Protein AF-A0A803TVH0-F1 (afdb_monomer)

Solvent-accessible surface area (backbone atoms only — not comparable to full-atom values): 6518 Å² total; per-residue (Å²): 141,82,84,87,78,82,80,80,81,73,82,79,79,81,78,80,78,79,76,79,78,70,76,67,62,50,67,71,56,53,52,52,49,51,40,44,50,47,44,66,70,65,73,58,73,48,39,50,31,80,50,75,71,56,78,85,61,87,82,60,58,82,57,93,63,93,80,83,82,60,75,42,64,36,30,22,71,40,65,73,61,56,89,76,52,66,54,91,76,44,53,72,33,89,88,46,106

pLDDT: mean 80.31, std 13.88, range [47.91, 95.19]

Radius of gyration: 24.99 Å; Cα contacts (8 Å, |Δi|>4): 97; chains: 1; bounding box: 61×76×27 Å

Sequence (97 aa):
MARCWVFLLLPGTVSALFYINKPPMAFEEVSKLAVRQYNLESGAEFLFRKGTTYHSNPWDPKSSQIQSFSVTIQETVCKGNPEVADIDRCDFKPKGV

Structure (mmCIF, N/CA/C/O backbone):
data_AF-A0A803TVH0-F1
#
_entry.id   AF-A0A803TVH0-F1
#
loop_
_atom_site.group_PDB
_atom_site.id
_atom_site.type_symbol
_atom_site.label_atom_id
_atom_site.label_alt_id
_atom_site.label_comp_id
_atom_site.label_asym_id
_atom_site.label_entity_id
_atom_site.label_seq_id
_atom_site.pdbx_PDB_ins_code
_atom_site.Cartn_x
_atom_site.Cartn_y
_atom_site.Cartn_z
_atom_site.occupancy
_atom_site.B_iso_or_equiv
_atom_site.auth_seq_id
_atom_site.auth_comp_id
_atom_site.auth_asym_id
_atom_site.auth_atom_id
_atom_site.pdbx_PDB_model_num
ATOM 1 N N . MET A 1 1 ? 47.239 -64.242 8.692 1.00 47.91 1 MET A N 1
ATOM 2 C CA . MET A 1 1 ? 47.206 -63.049 7.820 1.00 47.91 1 MET A CA 1
ATOM 3 C C . MET A 1 1 ? 46.165 -63.275 6.736 1.00 47.91 1 MET A C 1
ATOM 5 O O . MET A 1 1 ? 46.400 -64.101 5.871 1.00 47.91 1 MET A O 1
ATOM 9 N N . ALA A 1 2 ? 45.030 -62.585 6.791 1.00 48.72 2 ALA A N 1
ATOM 10 C CA . ALA A 1 2 ? 44.187 -62.311 5.627 1.00 48.72 2 ALA A CA 1
ATOM 11 C C . ALA A 1 2 ? 43.340 -61.081 5.976 1.00 48.72 2 ALA A C 1
ATOM 13 O O . ALA A 1 2 ? 42.688 -61.040 7.014 1.00 48.72 2 ALA A O 1
ATOM 14 N N . ARG A 1 3 ? 43.514 -60.030 5.176 1.00 54.66 3 ARG A N 1
ATOM 15 C CA . ARG A 1 3 ? 43.122 -58.642 5.442 1.00 54.66 3 ARG A CA 1
ATOM 16 C C . ARG A 1 3 ? 41.622 -58.460 5.191 1.00 54.66 3 ARG A C 1
ATOM 18 O O . ARG A 1 3 ? 41.166 -58.725 4.085 1.00 54.66 3 ARG A O 1
ATOM 25 N N . CYS A 1 4 ? 40.893 -57.949 6.185 1.00 55.31 4 CYS A N 1
ATOM 26 C CA . CYS A 1 4 ? 39.548 -57.400 6.010 1.00 55.31 4 CYS A CA 1
ATOM 27 C C . CYS A 1 4 ? 39.579 -56.258 4.991 1.00 55.31 4 CYS A C 1
ATOM 29 O O . CYS A 1 4 ? 40.251 -55.255 5.222 1.00 55.31 4 CYS A O 1
ATOM 31 N N . TRP A 1 5 ? 38.834 -56.388 3.898 1.00 56.38 5 TRP A N 1
ATOM 32 C CA . TRP A 1 5 ? 38.488 -55.269 3.023 1.00 56.38 5 TRP A CA 1
ATOM 33 C C . TRP A 1 5 ? 36.965 -55.183 2.959 1.00 56.38 5 TRP A C 1
ATOM 35 O O . TRP A 1 5 ? 36.328 -55.721 2.060 1.00 56.38 5 TRP A O 1
ATOM 45 N N . VAL A 1 6 ? 36.374 -54.537 3.965 1.00 61.56 6 VAL A N 1
ATOM 46 C CA . VAL A 1 6 ? 34.987 -54.075 3.882 1.00 61.56 6 VAL A CA 1
ATOM 47 C C . VAL A 1 6 ? 35.027 -52.766 3.103 1.00 61.56 6 VAL A C 1
ATOM 49 O O . VAL A 1 6 ? 35.421 -51.729 3.633 1.00 61.56 6 VAL A O 1
ATOM 52 N N . PHE A 1 7 ? 34.668 -52.823 1.822 1.00 60.38 7 PHE A N 1
ATOM 53 C CA . PHE A 1 7 ? 34.381 -51.626 1.042 1.00 60.38 7 PHE A CA 1
ATOM 54 C C . PHE A 1 7 ? 33.075 -51.020 1.566 1.00 60.38 7 PHE A C 1
ATOM 56 O O . PHE A 1 7 ? 31.983 -51.468 1.223 1.00 60.38 7 PHE A O 1
ATOM 63 N N . LEU A 1 8 ? 33.191 -50.010 2.429 1.00 64.06 8 LEU A N 1
ATOM 64 C CA . LEU A 1 8 ? 32.081 -49.129 2.780 1.00 64.06 8 LEU A CA 1
ATOM 65 C C . LEU A 1 8 ? 31.742 -48.270 1.554 1.00 64.06 8 LEU A C 1
ATOM 67 O O . LEU A 1 8 ? 32.323 -47.209 1.340 1.00 64.06 8 LEU A O 1
ATOM 71 N N . LEU A 1 9 ? 30.804 -48.743 0.735 1.00 61.56 9 LEU A N 1
ATOM 72 C CA . LEU A 1 9 ? 30.107 -47.908 -0.238 1.00 61.56 9 LEU A CA 1
ATOM 73 C C . LEU A 1 9 ? 29.146 -46.999 0.536 1.00 61.56 9 LEU A C 1
ATOM 75 O O . LEU A 1 9 ? 28.057 -47.415 0.918 1.00 61.56 9 LEU A O 1
ATOM 79 N N . LEU A 1 10 ? 29.577 -45.767 0.804 1.00 61.34 10 LEU A N 1
ATOM 80 C CA . LEU A 1 10 ? 28.705 -44.691 1.269 1.00 61.34 10 LEU A CA 1
ATOM 81 C C . LEU A 1 10 ? 27.815 -44.256 0.092 1.00 61.34 10 LEU A C 1
ATOM 83 O O . LEU A 1 10 ? 28.351 -43.730 -0.887 1.00 61.34 10 LEU A O 1
ATOM 87 N N . PRO A 1 11 ? 26.483 -44.442 0.134 1.00 59.59 11 PRO A N 1
ATOM 88 C CA . PRO A 1 11 ? 25.615 -43.821 -0.853 1.00 59.59 11 PRO A CA 1
ATOM 89 C C . PRO A 1 11 ? 25.627 -42.310 -0.606 1.00 59.59 11 PRO A C 1
ATOM 91 O O . PRO A 1 11 ? 25.105 -41.823 0.396 1.00 59.59 11 PRO A O 1
ATOM 94 N N . GLY A 1 12 ? 26.264 -41.564 -1.509 1.00 59.91 12 GLY A N 1
ATOM 95 C CA . GLY A 1 12 ? 26.205 -40.108 -1.511 1.00 59.91 12 GLY A CA 1
ATOM 96 C C . GLY A 1 12 ? 24.758 -39.661 -1.686 1.00 59.91 12 GLY A C 1
ATOM 97 O O . GLY A 1 12 ? 24.160 -39.864 -2.741 1.00 59.91 12 GLY A O 1
ATOM 98 N N . THR A 1 13 ? 24.175 -39.070 -0.648 1.00 64.06 13 THR A N 1
ATOM 99 C CA . THR A 1 13 ? 22.854 -38.454 -0.737 1.00 64.06 13 THR A CA 1
ATOM 100 C C . THR A 1 13 ? 22.987 -37.157 -1.526 1.00 64.06 13 THR A C 1
ATOM 102 O O . THR A 1 13 ? 23.546 -36.177 -1.032 1.00 64.06 13 THR A O 1
ATOM 105 N N . VAL A 1 14 ? 22.494 -37.144 -2.764 1.00 62.31 14 VAL A N 1
ATOM 106 C CA . VAL A 1 14 ? 22.324 -35.905 -3.529 1.00 62.31 14 VAL A CA 1
ATOM 107 C C . VAL A 1 14 ? 21.149 -35.153 -2.912 1.00 62.31 14 VAL A C 1
ATOM 109 O O . VAL A 1 14 ? 19.990 -35.432 -3.208 1.00 62.31 14 VAL A O 1
ATOM 112 N N . SER A 1 15 ? 21.441 -34.211 -2.019 1.00 62.62 15 SER A N 1
ATOM 113 C CA . SER A 1 15 ? 20.445 -33.250 -1.553 1.00 62.62 15 SER A CA 1
ATOM 114 C C . SER A 1 15 ? 20.134 -32.303 -2.708 1.00 62.62 15 SER A C 1
ATOM 116 O O . SER A 1 15 ? 20.910 -31.394 -3.000 1.00 62.62 15 SER A O 1
ATOM 118 N N . ALA A 1 16 ? 19.018 -32.530 -3.400 1.00 60.03 16 ALA A N 1
ATOM 119 C CA . ALA A 1 16 ? 18.496 -31.572 -4.362 1.00 60.03 16 ALA A CA 1
ATOM 120 C C . ALA A 1 16 ? 18.117 -30.290 -3.604 1.00 60.03 16 ALA A C 1
ATOM 122 O O . ALA A 1 16 ? 17.117 -30.244 -2.888 1.00 60.03 16 ALA A O 1
ATOM 123 N N . LEU A 1 17 ? 18.944 -29.251 -3.726 1.00 61.19 17 LEU A N 1
ATOM 124 C CA . LEU A 1 17 ? 18.576 -27.906 -3.305 1.00 61.19 17 LEU A CA 1
ATOM 125 C C . LEU A 1 17 ? 17.450 -27.444 -4.231 1.00 61.19 17 LEU A C 1
ATOM 127 O O . LEU A 1 17 ? 17.686 -27.086 -5.385 1.00 61.19 17 LEU A O 1
ATOM 131 N N . PHE A 1 18 ? 16.214 -27.479 -3.737 1.00 59.19 18 PHE A N 1
ATOM 132 C CA . PHE A 1 18 ? 15.097 -26.814 -4.392 1.00 59.19 18 PHE A CA 1
ATOM 133 C C . PHE A 1 18 ? 15.339 -25.307 -4.309 1.00 59.19 18 PHE A C 1
ATOM 135 O O . PHE A 1 18 ? 14.927 -24.644 -3.358 1.00 59.19 18 PHE A O 1
ATOM 142 N N . TYR A 1 19 ? 16.045 -24.758 -5.298 1.00 59.34 19 TYR A N 1
ATOM 143 C CA . TYR A 1 19 ? 16.083 -23.320 -5.515 1.00 59.34 19 TYR A CA 1
ATOM 144 C C . TYR A 1 19 ? 14.664 -22.888 -5.883 1.00 59.34 19 TYR A C 1
ATOM 146 O O . TYR A 1 19 ? 14.235 -23.024 -7.028 1.00 59.34 19 TYR A O 1
ATOM 154 N N . ILE A 1 20 ? 13.909 -22.409 -4.891 1.00 58.28 20 ILE A N 1
ATOM 155 C CA . ILE A 1 20 ? 12.621 -21.762 -5.127 1.00 58.28 20 ILE A CA 1
ATOM 156 C C . ILE A 1 20 ? 12.929 -20.456 -5.855 1.00 58.28 20 ILE A C 1
ATOM 158 O O . ILE A 1 20 ? 13.200 -19.426 -5.240 1.00 58.28 20 ILE A O 1
ATOM 162 N N . ASN A 1 21 ? 12.930 -20.518 -7.182 1.00 64.00 21 ASN A N 1
ATOM 163 C CA . ASN A 1 21 ? 13.111 -19.361 -8.039 1.00 64.00 21 ASN A CA 1
ATOM 164 C C . ASN A 1 21 ? 11.782 -18.593 -8.052 1.00 64.00 21 ASN A C 1
ATOM 166 O O . ASN A 1 21 ? 10.948 -18.780 -8.938 1.00 64.00 21 ASN A O 1
ATOM 170 N N . LYS A 1 22 ? 11.515 -17.818 -6.991 1.00 67.75 22 LYS A N 1
ATOM 171 C CA . LYS A 1 22 ? 10.338 -16.945 -6.957 1.00 67.75 22 LYS A CA 1
ATOM 172 C C . LYS A 1 22 ? 10.507 -15.892 -8.058 1.00 67.75 22 LYS A C 1
ATOM 174 O O . LYS A 1 22 ? 11.590 -15.313 -8.155 1.00 67.75 22 LYS A O 1
ATOM 179 N N . PRO A 1 23 ? 9.482 -15.648 -8.890 1.00 76.56 23 PRO A N 1
ATOM 180 C CA . PRO A 1 23 ? 9.580 -14.637 -9.928 1.00 76.56 23 PRO A CA 1
ATOM 181 C C . PRO A 1 23 ? 9.869 -13.256 -9.312 1.00 76.56 23 PRO A C 1
ATOM 183 O O . PRO A 1 23 ? 9.408 -12.978 -8.200 1.00 76.56 23 PRO A O 1
ATOM 186 N N . PRO A 1 24 ? 10.619 -12.392 -10.021 1.00 84.38 24 PRO A N 1
ATOM 187 C CA . PRO A 1 24 ? 10.821 -11.009 -9.616 1.00 84.38 24 PRO A CA 1
ATOM 188 C C . PRO A 1 24 ? 9.487 -10.295 -9.395 1.00 84.38 24 PRO A C 1
ATOM 190 O O . PRO A 1 24 ? 8.591 -10.382 -10.233 1.00 84.38 24 PRO A O 1
ATOM 193 N N . MET A 1 25 ? 9.371 -9.584 -8.278 1.00 87.62 25 MET A N 1
ATOM 194 C CA . MET A 1 25 ? 8.127 -8.935 -7.872 1.00 87.62 25 MET A CA 1
ATOM 195 C C . MET A 1 25 ? 7.910 -7.617 -8.622 1.00 87.62 25 MET A C 1
ATOM 197 O O . MET A 1 25 ? 8.832 -6.802 -8.755 1.00 87.62 25 MET A O 1
ATOM 201 N N . ALA A 1 26 ? 6.688 -7.381 -9.097 1.00 89.62 26 ALA A N 1
ATOM 202 C CA . ALA A 1 26 ? 6.325 -6.114 -9.720 1.00 89.62 26 ALA A CA 1
ATOM 203 C C . ALA A 1 26 ? 6.220 -4.988 -8.674 1.00 89.62 26 ALA A C 1
ATOM 205 O O . ALA A 1 26 ? 5.904 -5.230 -7.508 1.00 89.62 26 ALA A O 1
ATOM 206 N N . PHE A 1 27 ? 6.414 -3.732 -9.096 1.00 87.56 27 PHE A N 1
ATOM 207 C CA . PHE A 1 27 ? 6.278 -2.570 -8.203 1.00 87.56 27 PHE A CA 1
ATOM 208 C C . PHE A 1 27 ? 4.897 -2.511 -7.517 1.00 87.56 27 PHE A C 1
ATOM 210 O O . PHE A 1 27 ? 4.759 -2.158 -6.345 1.00 87.56 27 PHE A O 1
ATOM 217 N N . GLU A 1 28 ? 3.854 -2.895 -8.249 1.00 87.56 28 GLU A N 1
ATOM 218 C CA . GLU A 1 28 ? 2.495 -2.950 -7.716 1.00 87.56 28 GLU A CA 1
ATOM 219 C C . GLU A 1 28 ? 2.374 -3.933 -6.546 1.00 87.56 28 GLU A C 1
ATOM 221 O O . GLU A 1 28 ? 1.749 -3.635 -5.533 1.00 87.56 28 GLU A O 1
ATOM 226 N N . GLU A 1 29 ? 3.015 -5.091 -6.651 1.00 89.81 29 GLU A N 1
ATOM 227 C CA . GLU A 1 29 ? 2.961 -6.131 -5.628 1.00 89.81 29 GLU A CA 1
ATOM 228 C C . GLU A 1 29 ? 3.787 -5.739 -4.399 1.00 89.81 29 GLU A C 1
ATOM 230 O O . GLU A 1 29 ? 3.298 -5.846 -3.272 1.00 89.81 29 GLU A O 1
ATOM 235 N N . VAL A 1 30 ? 5.004 -5.214 -4.599 1.00 90.75 30 VAL A N 1
ATOM 236 C CA . VAL A 1 30 ? 5.865 -4.802 -3.478 1.00 90.75 30 VAL A CA 1
ATOM 237 C C . VAL A 1 30 ? 5.272 -3.616 -2.721 1.00 90.75 30 VAL A C 1
ATOM 239 O O . VAL A 1 30 ? 5.331 -3.579 -1.494 1.00 90.75 30 VAL A O 1
ATOM 242 N N . SER A 1 31 ? 4.634 -2.673 -3.424 1.00 89.38 31 SER A N 1
ATOM 243 C CA . SER A 1 31 ? 3.975 -1.537 -2.776 1.00 89.38 31 SER A CA 1
ATOM 244 C C . SER A 1 31 ? 2.787 -1.996 -1.930 1.00 89.38 31 SER A C 1
ATOM 246 O O . SER A 1 31 ? 2.672 -1.581 -0.780 1.00 89.38 31 SER A O 1
ATOM 248 N N . LYS A 1 32 ? 1.955 -2.921 -2.426 1.00 90.56 32 LYS A N 1
ATOM 249 C CA . LYS A 1 32 ? 0.871 -3.522 -1.631 1.00 90.56 32 LYS A CA 1
ATOM 250 C C . LYS A 1 32 ? 1.389 -4.270 -0.404 1.00 90.56 32 LYS A C 1
ATOM 252 O O . LYS A 1 32 ? 0.797 -4.153 0.669 1.00 90.56 32 LYS A O 1
ATOM 257 N N . LEU A 1 33 ? 2.494 -5.005 -0.535 1.00 91.31 33 LEU A N 1
ATOM 258 C CA . LEU A 1 33 ? 3.129 -5.671 0.604 1.00 91.31 33 LEU A CA 1
ATOM 259 C C . LEU A 1 33 ? 3.654 -4.672 1.635 1.00 91.31 33 LEU A C 1
ATOM 261 O O . LEU A 1 33 ? 3.437 -4.884 2.823 1.00 91.31 33 LEU A O 1
ATOM 265 N N . ALA A 1 34 ? 4.265 -3.567 1.205 1.00 91.81 34 ALA A N 1
ATOM 266 C CA . ALA A 1 34 ? 4.718 -2.517 2.114 1.00 91.81 34 ALA A CA 1
ATOM 267 C C . ALA A 1 34 ? 3.549 -1.889 2.894 1.00 91.81 34 ALA A C 1
ATOM 269 O O . ALA A 1 34 ? 3.653 -1.700 4.103 1.00 91.81 34 ALA A O 1
ATOM 270 N N . VAL A 1 35 ? 2.407 -1.635 2.241 1.00 93.00 35 VAL A N 1
ATOM 271 C CA . VAL A 1 35 ? 1.198 -1.137 2.926 1.00 93.00 35 VAL A CA 1
ATOM 272 C C . VAL A 1 35 ? 0.645 -2.169 3.911 1.00 93.00 35 VAL A C 1
ATOM 274 O O . VAL A 1 35 ? 0.255 -1.819 5.024 1.00 93.00 35 VAL A O 1
ATOM 277 N N . ARG A 1 36 ? 0.632 -3.456 3.542 1.00 93.12 36 ARG A N 1
ATOM 278 C CA . ARG A 1 36 ? 0.226 -4.532 4.458 1.00 93.12 36 ARG A CA 1
ATOM 279 C C . ARG A 1 36 ? 1.147 -4.594 5.678 1.00 93.12 36 ARG A C 1
ATOM 281 O O . ARG A 1 36 ? 0.640 -4.674 6.790 1.00 93.12 36 ARG A O 1
ATOM 288 N N . GLN A 1 37 ? 2.459 -4.501 5.474 1.00 93.50 37 GLN A N 1
ATOM 289 C CA . GLN A 1 37 ? 3.437 -4.472 6.561 1.00 93.50 37 GLN A CA 1
ATOM 290 C C . GLN A 1 37 ? 3.202 -3.275 7.488 1.00 93.50 37 GLN A C 1
ATOM 292 O O . GLN A 1 37 ? 3.116 -3.449 8.699 1.00 93.50 37 GLN A O 1
ATOM 297 N N . TYR A 1 38 ? 2.981 -2.083 6.928 1.00 93.94 38 TYR A N 1
ATOM 298 C CA . TYR A 1 38 ? 2.644 -0.893 7.710 1.00 93.94 38 TYR A CA 1
ATOM 299 C C . TYR A 1 38 ? 1.390 -1.094 8.575 1.00 93.94 38 TYR A C 1
ATOM 301 O O . TYR A 1 38 ? 1.372 -0.724 9.745 1.00 93.94 38 TYR A O 1
ATOM 309 N N . ASN A 1 39 ? 0.341 -1.720 8.037 1.00 95.12 39 ASN A N 1
ATOM 310 C CA . ASN A 1 39 ? -0.865 -2.010 8.813 1.00 95.12 39 ASN A CA 1
ATOM 311 C C . ASN A 1 39 ? -0.615 -2.983 9.974 1.00 95.12 39 ASN A C 1
ATOM 313 O O . ASN A 1 39 ? -1.258 -2.855 11.011 1.00 95.12 39 ASN A O 1
ATOM 317 N N . LEU A 1 40 ? 0.304 -3.941 9.814 1.00 93.88 40 LEU A N 1
ATOM 318 C CA . LEU A 1 40 ? 0.673 -4.877 10.882 1.00 93.88 40 LEU A CA 1
ATOM 319 C C . LEU A 1 40 ? 1.449 -4.183 12.000 1.00 93.88 40 LEU A C 1
ATOM 321 O O . LEU A 1 40 ? 1.248 -4.486 13.172 1.00 93.88 40 LEU A O 1
ATOM 325 N N . GLU A 1 41 ? 2.322 -3.249 11.634 1.00 94.31 41 GLU A N 1
ATOM 326 C CA . GLU A 1 41 ? 3.244 -2.597 12.565 1.00 94.31 41 GLU A CA 1
ATOM 327 C C . GLU A 1 41 ? 2.672 -1.332 13.215 1.00 94.31 41 GLU A C 1
ATOM 329 O O . GLU A 1 41 ? 3.057 -0.993 14.331 1.00 94.31 41 GLU A O 1
ATOM 334 N N . SER A 1 42 ? 1.760 -0.622 12.543 1.00 92.31 42 SER A N 1
ATOM 335 C CA . SER A 1 42 ? 1.288 0.694 13.001 1.00 92.31 42 SER A CA 1
ATOM 336 C C . SER A 1 42 ? 0.431 0.639 14.266 1.00 92.31 42 SER A C 1
ATOM 338 O O . SER A 1 42 ? 0.342 1.637 14.980 1.00 92.31 42 SER A O 1
ATOM 340 N N . GLY A 1 43 ? -0.234 -0.491 14.532 1.00 88.38 43 GLY A N 1
ATOM 341 C CA . GLY A 1 43 ? -1.224 -0.603 15.609 1.00 88.38 43 GLY A CA 1
ATOM 342 C C . GLY A 1 43 ? -2.438 0.317 15.424 1.00 88.38 43 GLY A C 1
ATOM 343 O O . GLY A 1 43 ? -3.169 0.563 16.384 1.00 88.38 43 GLY A O 1
ATOM 344 N N . ALA A 1 44 ? -2.642 0.854 14.217 1.00 90.38 44 ALA A N 1
ATOM 345 C CA . ALA A 1 44 ? -3.756 1.737 13.918 1.00 90.38 44 ALA A CA 1
ATOM 346 C C . ALA A 1 44 ? -5.097 0.997 14.014 1.00 90.38 44 ALA A C 1
ATOM 348 O O . ALA A 1 44 ? -5.215 -0.179 13.672 1.00 90.38 44 ALA A O 1
ATOM 349 N N . GLU A 1 45 ? -6.134 1.709 14.460 1.00 91.56 45 GLU A N 1
ATOM 350 C CA . GLU A 1 45 ? -7.490 1.155 14.545 1.00 91.56 45 GLU A CA 1
ATOM 351 C C . GLU A 1 45 ? -8.052 0.810 13.158 1.00 91.56 45 GLU A C 1
ATOM 353 O O . GLU A 1 45 ? -8.745 -0.197 12.985 1.00 91.56 45 GLU A O 1
ATOM 358 N N . PHE A 1 46 ? -7.756 1.665 12.180 1.00 93.50 46 PHE A N 1
ATOM 359 C CA . PHE A 1 46 ? -8.205 1.539 10.804 1.00 93.50 46 PHE A CA 1
ATOM 360 C C . PHE A 1 46 ? -7.055 1.108 9.903 1.00 93.50 46 PHE A C 1
ATOM 362 O O . PHE A 1 46 ? -5.914 1.539 10.064 1.00 93.50 46 PHE A O 1
ATOM 369 N N . LEU A 1 47 ? -7.381 0.274 8.921 1.00 95.19 47 LEU A N 1
ATOM 370 C CA . LEU A 1 47 ? -6.429 -0.163 7.914 1.00 95.19 4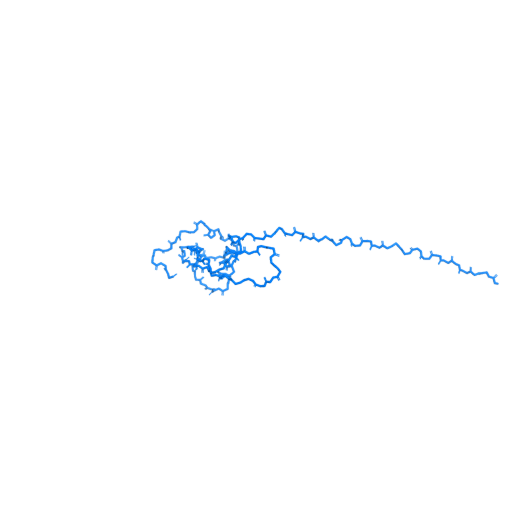7 LEU A CA 1
ATOM 371 C C . LEU A 1 47 ? -6.196 0.943 6.889 1.00 95.19 47 LEU A C 1
ATOM 373 O O . LEU A 1 47 ? -7.102 1.696 6.536 1.00 95.19 47 LEU A O 1
ATOM 377 N N . PHE A 1 48 ? -4.989 0.977 6.352 1.00 94.69 48 PHE A N 1
ATOM 378 C CA . PHE A 1 48 ? -4.576 1.853 5.272 1.00 94.69 48 PHE A CA 1
ATOM 379 C C . PHE A 1 48 ? -4.528 1.089 3.958 1.00 94.69 48 PHE A C 1
ATOM 381 O O . PHE A 1 48 ? -4.107 -0.069 3.906 1.00 94.69 48 PHE A O 1
ATOM 388 N N . ARG A 1 49 ? -4.912 1.759 2.876 1.00 93.19 49 ARG A N 1
ATOM 389 C CA . ARG A 1 49 ? -4.803 1.245 1.511 1.00 93.19 49 ARG A CA 1
ATOM 390 C C . ARG A 1 49 ? -3.885 2.143 0.695 1.00 93.19 49 ARG A C 1
ATOM 392 O O . ARG A 1 49 ? -3.779 3.343 0.946 1.00 93.19 49 ARG A O 1
ATOM 399 N N . LYS A 1 50 ? -3.219 1.549 -0.296 1.00 90.12 50 LYS A N 1
ATOM 400 C CA . LYS A 1 50 ? -2.395 2.276 -1.260 1.00 90.12 50 LYS A CA 1
ATOM 401 C C . LYS A 1 50 ? -3.229 3.350 -1.974 1.00 90.12 50 LYS A C 1
ATOM 403 O O . LYS A 1 50 ? -4.239 3.027 -2.598 1.00 90.12 50 LYS A O 1
ATOM 408 N N . GLY A 1 51 ? -2.789 4.600 -1.885 1.00 81.00 51 GLY A N 1
ATOM 409 C CA . GLY A 1 51 ? -3.293 5.721 -2.672 1.00 81.00 51 GLY A CA 1
ATOM 410 C C . GLY A 1 51 ? -2.515 5.891 -3.981 1.00 81.00 51 GLY A C 1
ATOM 411 O O . GLY A 1 51 ? -1.940 4.941 -4.520 1.00 81.00 51 GLY A O 1
ATOM 412 N N . THR A 1 52 ? -2.484 7.118 -4.499 1.00 70.38 52 THR A N 1
ATOM 413 C CA . THR A 1 52 ? -1.738 7.471 -5.713 1.00 70.38 52 THR A CA 1
ATOM 414 C C . THR A 1 52 ? -0.232 7.339 -5.482 1.00 70.38 52 THR A C 1
ATOM 416 O O . THR A 1 52 ? 0.312 7.916 -4.546 1.00 70.38 52 THR A O 1
ATOM 419 N N . THR A 1 53 ? 0.467 6.596 -6.335 1.00 66.31 53 THR A N 1
ATOM 420 C CA . THR A 1 53 ? 1.922 6.411 -6.232 1.00 66.31 53 THR A CA 1
ATOM 421 C C . THR A 1 53 ? 2.682 7.465 -7.026 1.00 66.31 53 THR A C 1
ATOM 423 O O . THR A 1 53 ? 2.396 7.681 -8.203 1.00 66.31 53 THR A O 1
ATOM 426 N N . TYR A 1 54 ? 3.695 8.070 -6.402 1.00 60.09 54 TYR A N 1
ATOM 427 C CA . TYR A 1 54 ? 4.686 8.890 -7.093 1.00 60.09 54 TYR A CA 1
ATOM 428 C C . TYR A 1 54 ? 6.012 8.134 -7.136 1.00 60.09 54 TYR A C 1
ATOM 430 O O . TYR A 1 54 ? 6.573 7.778 -6.101 1.00 60.09 54 TYR A O 1
ATOM 438 N N . HIS A 1 55 ? 6.504 7.865 -8.341 1.00 60.47 55 HIS A N 1
ATOM 439 C CA . HIS A 1 55 ? 7.777 7.182 -8.524 1.00 60.47 55 HIS A CA 1
ATOM 440 C C . HIS A 1 55 ? 8.902 8.204 -8.381 1.00 60.47 55 HIS A C 1
ATOM 442 O O . HIS A 1 55 ? 9.037 9.093 -9.218 1.00 60.47 55 HIS A O 1
ATOM 448 N N . SER A 1 56 ? 9.714 8.086 -7.331 1.00 58.59 56 SER A N 1
ATOM 449 C CA . SER A 1 56 ? 10.965 8.845 -7.243 1.00 58.59 56 SER A CA 1
ATOM 450 C C . SER A 1 56 ? 12.045 8.251 -8.151 1.00 58.59 56 SER A C 1
ATOM 452 O O . SER A 1 56 ? 12.811 9.008 -8.731 1.00 58.59 56 SER A O 1
ATOM 454 N N . ASN A 1 57 ? 12.064 6.922 -8.325 1.00 70.81 57 ASN A N 1
ATOM 455 C CA . ASN A 1 57 ? 13.003 6.193 -9.180 1.00 70.81 57 ASN A CA 1
ATOM 456 C C . ASN A 1 57 ? 12.318 5.014 -9.909 1.00 70.81 57 ASN A C 1
ATOM 458 O O . ASN A 1 57 ? 11.303 4.500 -9.424 1.00 70.81 57 ASN A O 1
ATOM 462 N N . PRO A 1 58 ? 12.860 4.552 -11.053 1.00 81.62 58 PRO A N 1
ATOM 463 C CA . PRO A 1 58 ? 12.388 3.344 -11.727 1.00 81.62 58 PRO A CA 1
ATOM 464 C C . PRO A 1 58 ? 12.600 2.101 -10.852 1.00 81.62 58 PRO A C 1
ATOM 466 O O . PRO A 1 58 ? 13.691 1.895 -10.326 1.00 81.62 58 PRO A O 1
ATOM 469 N N . TRP A 1 59 ? 11.569 1.266 -10.718 1.00 87.38 59 TRP A N 1
ATOM 470 C CA . TRP A 1 59 ? 11.672 -0.039 -10.058 1.00 87.38 59 TRP A CA 1
ATOM 471 C C . TRP A 1 59 ? 12.372 -1.045 -10.977 1.00 87.38 59 TRP A C 1
ATOM 473 O O . TRP A 1 59 ? 11.948 -1.220 -12.121 1.00 87.38 59 TRP A O 1
ATOM 483 N N . ASP A 1 60 ? 13.393 -1.735 -10.470 1.00 90.50 60 ASP A N 1
ATOM 484 C CA . ASP A 1 60 ? 14.081 -2.829 -11.156 1.00 90.50 60 ASP A CA 1
ATOM 485 C C . ASP A 1 60 ? 13.882 -4.155 -10.398 1.00 90.50 60 ASP A C 1
ATOM 487 O O . ASP A 1 60 ? 14.616 -4.448 -9.451 1.00 90.50 60 ASP A O 1
ATOM 491 N N . PRO A 1 61 ? 12.936 -5.013 -10.822 1.00 87.94 61 PRO A N 1
ATOM 492 C CA . PRO A 1 61 ? 12.699 -6.312 -10.193 1.00 87.94 61 PRO A CA 1
ATOM 493 C C . PRO A 1 61 ? 13.925 -7.239 -10.178 1.00 87.94 61 PRO A C 1
ATOM 495 O O . PRO A 1 61 ? 13.955 -8.198 -9.410 1.00 87.94 61 PRO A O 1
ATOM 498 N N . LYS A 1 62 ? 14.913 -7.006 -11.052 1.00 89.12 62 LYS A N 1
ATOM 499 C CA . LYS A 1 62 ? 16.104 -7.853 -11.197 1.00 89.12 62 LYS A CA 1
ATOM 500 C C . LYS A 1 62 ? 17.300 -7.338 -10.399 1.00 89.12 62 LYS A C 1
ATOM 502 O O . LYS A 1 62 ? 18.314 -8.033 -10.333 1.00 89.12 62 LYS A O 1
ATOM 507 N N . SER A 1 63 ? 17.201 -6.147 -9.814 1.00 88.19 63 SER A N 1
ATOM 508 C CA . SER A 1 63 ? 18.285 -5.569 -9.031 1.00 88.19 63 SER A CA 1
ATOM 509 C C . SER A 1 63 ? 18.527 -6.382 -7.762 1.00 88.19 63 SER A C 1
ATOM 511 O O . SER A 1 63 ? 17.601 -6.723 -7.028 1.00 88.19 63 SER A O 1
ATOM 513 N N . SER A 1 64 ? 19.798 -6.658 -7.478 1.00 87.25 64 SER A N 1
ATOM 514 C CA . SER A 1 64 ? 20.238 -7.253 -6.214 1.00 87.25 64 SER A CA 1
ATOM 515 C C . SER A 1 64 ? 20.474 -6.209 -5.116 1.00 87.25 64 SER A C 1
ATOM 517 O O . SER A 1 64 ? 20.911 -6.562 -4.023 1.00 87.25 64 SER A O 1
ATOM 519 N N . GLN A 1 65 ? 20.269 -4.922 -5.412 1.00 88.50 65 GLN A N 1
ATOM 520 C CA . GLN A 1 65 ? 20.475 -3.826 -4.469 1.00 88.50 65 GLN A CA 1
ATOM 521 C C . GLN A 1 65 ? 19.184 -3.489 -3.719 1.00 88.50 65 GLN A C 1
ATOM 523 O O . GLN A 1 65 ? 18.079 -3.716 -4.214 1.00 88.50 65 GLN A O 1
ATOM 528 N N . ILE A 1 66 ? 19.331 -2.897 -2.531 1.00 88.19 66 ILE A N 1
ATOM 529 C CA . ILE A 1 66 ? 18.199 -2.323 -1.799 1.00 88.19 66 ILE A CA 1
ATOM 530 C C . ILE A 1 66 ? 17.621 -1.178 -2.633 1.00 88.19 66 ILE A C 1
ATOM 532 O O . ILE A 1 66 ? 18.341 -0.261 -3.025 1.00 88.19 66 ILE A O 1
ATOM 536 N N . GLN A 1 67 ? 16.316 -1.230 -2.881 1.00 88.00 67 GLN A N 1
ATOM 537 C CA . GLN A 1 67 ? 15.591 -0.210 -3.629 1.00 88.00 67 GLN A CA 1
ATOM 538 C C . GLN A 1 67 ? 14.670 0.564 -2.694 1.00 88.00 67 GLN A C 1
ATOM 540 O O . GLN A 1 67 ? 13.852 -0.023 -1.987 1.00 88.00 67 GLN A O 1
ATOM 545 N N . SER A 1 68 ? 14.793 1.889 -2.706 1.00 87.19 68 SER A N 1
ATOM 546 C CA . SER A 1 68 ? 13.912 2.791 -1.965 1.00 87.19 68 SER A CA 1
ATOM 547 C C . SER A 1 68 ? 12.803 3.313 -2.873 1.00 87.19 68 SER A C 1
ATOM 549 O O . SER A 1 68 ? 13.060 3.718 -4.007 1.00 87.19 68 SER A O 1
ATOM 551 N N . PHE A 1 69 ? 11.578 3.347 -2.359 1.00 85.19 69 PHE A N 1
ATOM 552 C CA . PHE A 1 69 ? 10.419 3.905 -3.045 1.00 85.19 69 PHE A CA 1
ATOM 553 C C . PHE A 1 69 ? 9.496 4.603 -2.047 1.00 85.19 69 PHE A C 1
ATOM 555 O O . PHE A 1 69 ? 9.504 4.290 -0.857 1.00 85.19 69 PHE A O 1
ATOM 562 N N . SER A 1 70 ? 8.686 5.531 -2.551 1.00 84.44 70 SER A N 1
ATOM 563 C CA . SER A 1 70 ? 7.658 6.211 -1.767 1.00 84.44 70 SER A CA 1
ATOM 564 C C . SER A 1 70 ? 6.283 5.710 -2.178 1.00 84.44 70 SER A C 1
ATOM 566 O O . SER A 1 70 ? 5.991 5.552 -3.364 1.00 84.44 70 SER A O 1
ATOM 568 N N . VAL A 1 71 ? 5.423 5.483 -1.192 1.00 86.44 71 VAL A N 1
ATOM 569 C CA . VAL A 1 71 ? 4.026 5.117 -1.405 1.00 86.44 71 VAL A CA 1
ATOM 570 C C . VAL A 1 71 ? 3.157 6.040 -0.566 1.00 86.44 71 VAL A C 1
ATOM 572 O O . VAL A 1 71 ? 3.409 6.227 0.622 1.00 86.44 71 VAL A O 1
ATOM 575 N N . THR A 1 72 ? 2.148 6.645 -1.184 1.00 88.88 72 T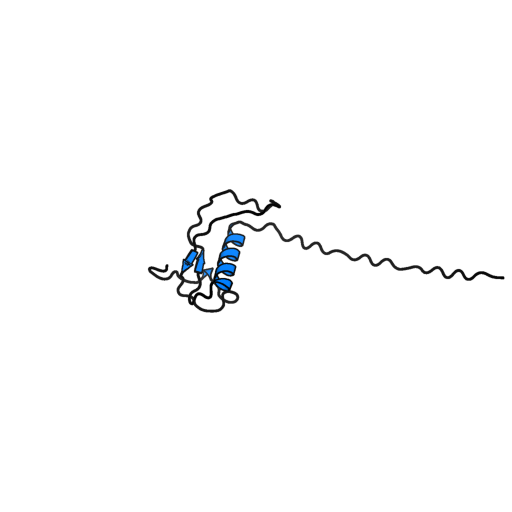HR A N 1
ATOM 576 C CA . THR A 1 72 ? 1.100 7.331 -0.431 1.00 88.88 72 THR A CA 1
ATOM 577 C C . THR A 1 72 ? 0.082 6.290 0.000 1.00 88.88 72 THR A C 1
ATOM 579 O O . THR A 1 72 ? -0.343 5.453 -0.799 1.00 88.88 72 THR A O 1
ATOM 582 N N . ILE A 1 73 ? -0.305 6.338 1.266 1.00 91.94 73 ILE A N 1
ATOM 583 C CA . ILE A 1 73 ? -1.347 5.49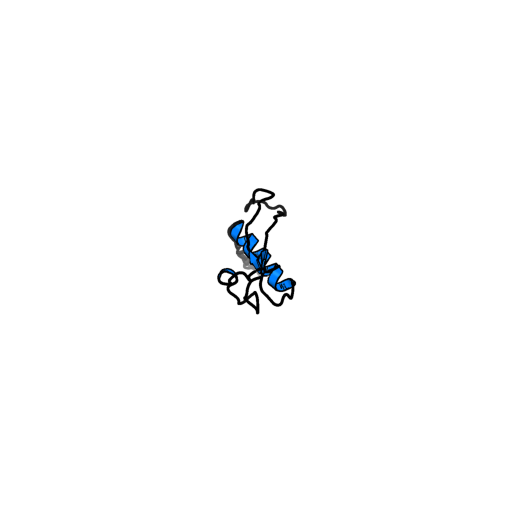5 1.843 1.00 91.94 73 ILE A CA 1
ATOM 584 C C . ILE A 1 73 ? -2.469 6.386 2.357 1.00 91.94 73 ILE A C 1
ATOM 586 O O . ILE A 1 73 ? -2.226 7.545 2.682 1.00 91.94 73 ILE A O 1
ATOM 590 N N . GLN A 1 74 ? -3.683 5.855 2.405 1.00 92.50 74 GLN A N 1
ATOM 591 C CA . GLN A 1 74 ? -4.844 6.572 2.914 1.00 92.50 74 GLN A CA 1
ATOM 592 C C . GLN A 1 74 ? -5.664 5.662 3.825 1.00 92.50 74 GLN A C 1
ATOM 594 O O . GLN A 1 74 ? -5.846 4.475 3.531 1.00 92.50 74 GLN A O 1
ATOM 599 N N . GLU A 1 75 ? -6.145 6.229 4.930 1.00 94.38 75 GLU A N 1
ATOM 600 C CA . GLU A 1 75 ? -6.988 5.541 5.904 1.00 94.38 75 GLU A CA 1
ATOM 601 C C . GLU A 1 75 ? -8.298 5.039 5.262 1.00 94.38 75 GLU A C 1
ATOM 603 O O . GLU A 1 75 ? -8.944 5.723 4.457 1.00 94.38 75 GLU A O 1
ATOM 608 N N . THR A 1 76 ? -8.713 3.831 5.634 1.00 94.56 76 THR A N 1
ATOM 609 C CA . THR A 1 76 ? -9.942 3.190 5.152 1.00 94.56 76 THR A CA 1
ATOM 610 C C . THR A 1 76 ? -10.984 3.076 6.259 1.00 94.56 76 THR A C 1
ATOM 612 O O . THR A 1 76 ? -10.726 3.352 7.428 1.00 94.56 76 THR A O 1
ATOM 615 N N . VAL A 1 77 ? -12.196 2.657 5.902 1.00 93.69 77 VAL A N 1
ATOM 616 C CA . VAL A 1 77 ? -13.250 2.341 6.879 1.00 93.69 77 VAL A CA 1
ATOM 617 C C . VAL A 1 77 ? -13.064 0.972 7.544 1.00 93.69 77 VAL A C 1
ATOM 619 O O . VAL A 1 77 ? -13.737 0.672 8.531 1.00 93.69 77 VAL A O 1
ATOM 622 N N . CYS A 1 78 ? -12.171 0.130 7.017 1.00 93.38 78 CYS A N 1
ATOM 623 C CA . CYS A 1 78 ? -11.938 -1.211 7.536 1.00 93.38 78 CYS A CA 1
ATOM 624 C C . CYS A 1 78 ? -11.139 -1.185 8.837 1.00 93.38 78 CYS A C 1
ATOM 626 O O . CYS A 1 78 ? -10.145 -0.473 8.959 1.00 93.38 78 CYS A O 1
ATOM 628 N N . LYS A 1 79 ? -11.537 -2.052 9.767 1.00 91.81 79 LYS A N 1
ATOM 629 C CA . LYS A 1 79 ? -10.814 -2.369 11.003 1.00 91.81 79 LYS A CA 1
ATOM 630 C C . LYS A 1 79 ? -10.476 -3.858 11.022 1.00 91.81 79 LYS A C 1
ATOM 632 O O . LYS A 1 79 ? -11.160 -4.648 10.369 1.00 91.81 79 LYS A O 1
ATOM 637 N N . GLY A 1 80 ? -9.491 -4.253 11.824 1.00 82.12 80 GLY A N 1
ATOM 638 C CA . GLY A 1 80 ? -9.209 -5.662 12.118 1.00 82.12 80 GLY A CA 1
ATOM 639 C C . GLY A 1 80 ? -7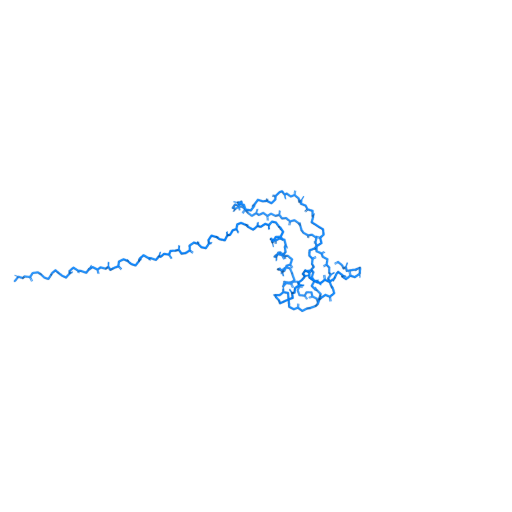.833 -6.132 11.657 1.00 82.12 80 GLY A C 1
ATOM 640 O O . GLY A 1 80 ? -6.935 -5.327 11.440 1.00 82.12 80 GLY A O 1
ATOM 641 N N . ASN A 1 81 ? -7.656 -7.453 11.553 1.00 84.38 81 ASN A N 1
ATOM 642 C CA . ASN A 1 81 ? -6.353 -8.050 11.257 1.00 84.38 81 ASN A CA 1
ATOM 643 C C . ASN A 1 81 ? -5.951 -7.801 9.777 1.00 84.38 81 ASN A C 1
ATOM 645 O O . ASN A 1 81 ? -6.638 -8.312 8.884 1.00 84.38 81 ASN A O 1
ATOM 649 N N . PRO A 1 82 ? -4.828 -7.102 9.499 1.00 83.31 82 PRO A N 1
ATOM 650 C CA . PRO A 1 82 ? -4.341 -6.854 8.138 1.00 83.31 82 PRO A CA 1
ATOM 651 C C . PRO A 1 82 ? -3.936 -8.122 7.375 1.00 83.31 82 PRO A C 1
ATOM 653 O O . PRO A 1 82 ? -3.842 -8.106 6.148 1.00 83.31 82 PRO A O 1
ATOM 656 N N . GLU A 1 83 ? -3.668 -9.224 8.076 1.00 83.69 83 GLU A N 1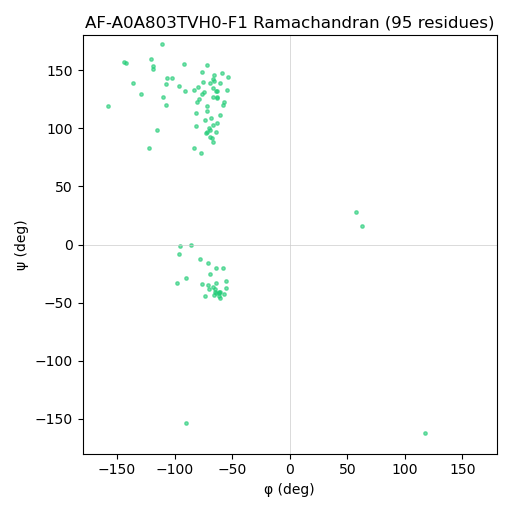
ATOM 657 C CA . GLU A 1 83 ? -3.348 -10.515 7.466 1.00 83.69 83 GLU A CA 1
ATOM 658 C C . GLU A 1 83 ? -4.577 -11.148 6.813 1.00 83.69 83 GLU A C 1
ATOM 660 O O . GLU A 1 83 ? -4.462 -11.767 5.755 1.00 83.69 83 GLU A O 1
ATOM 665 N N . VAL A 1 84 ? -5.752 -10.948 7.417 1.00 80.94 84 VAL A N 1
ATOM 666 C CA . VAL A 1 84 ? -7.015 -11.584 7.016 1.00 80.94 84 VAL A CA 1
ATOM 667 C C . VAL A 1 84 ? -7.856 -10.667 6.128 1.00 80.94 84 VAL A C 1
ATOM 669 O O . VAL A 1 84 ? -8.563 -11.145 5.243 1.00 80.94 84 VAL A O 1
ATOM 672 N N . ALA A 1 85 ? -7.796 -9.354 6.351 1.00 82.56 85 ALA A N 1
ATOM 673 C CA . ALA A 1 85 ? -8.605 -8.391 5.617 1.00 82.56 85 ALA A CA 1
ATOM 674 C C . ALA A 1 85 ? -8.189 -8.269 4.138 1.00 82.56 85 ALA A C 1
ATOM 676 O O . ALA A 1 85 ? -7.003 -8.187 3.802 1.00 82.56 85 ALA A O 1
ATOM 677 N N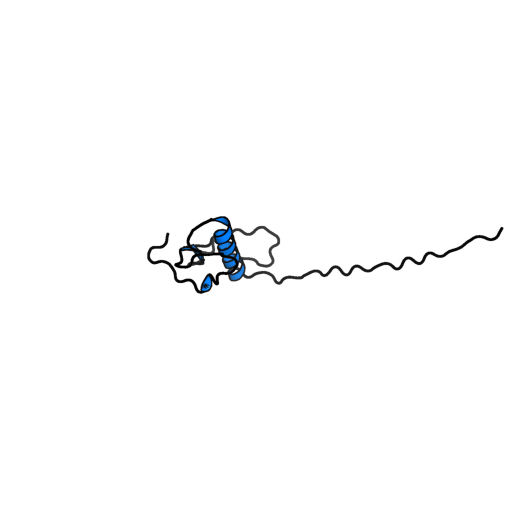 . ASP A 1 86 ? -9.182 -8.177 3.248 1.00 88.81 86 ASP A N 1
ATOM 678 C CA . ASP A 1 86 ? -8.970 -7.780 1.852 1.00 88.81 86 ASP A CA 1
ATOM 679 C C . ASP A 1 86 ? -8.931 -6.246 1.749 1.00 88.81 86 ASP A C 1
ATOM 681 O O . ASP A 1 86 ? -9.936 -5.589 1.474 1.00 88.81 86 ASP A O 1
ATOM 685 N N . ILE A 1 87 ? -7.751 -5.679 2.021 1.00 90.62 87 ILE A N 1
ATOM 686 C CA . ILE A 1 87 ? -7.496 -4.228 2.077 1.00 90.62 87 ILE A CA 1
ATOM 687 C C . ILE A 1 87 ? -7.905 -3.522 0.772 1.00 90.62 87 ILE A C 1
ATOM 689 O O . ILE A 1 87 ? -8.348 -2.375 0.802 1.00 90.62 87 ILE A O 1
ATOM 693 N N . ASP A 1 88 ? -7.807 -4.195 -0.378 1.00 88.25 88 ASP A N 1
ATOM 694 C CA . ASP A 1 88 ? -8.143 -3.602 -1.677 1.00 88.25 88 ASP A CA 1
ATOM 695 C C . ASP A 1 88 ? -9.656 -3.388 -1.871 1.00 88.25 88 ASP A C 1
ATOM 697 O O . ASP A 1 88 ? -10.058 -2.610 -2.740 1.00 88.25 88 ASP A O 1
ATOM 701 N N . ARG A 1 89 ? -10.496 -4.032 -1.051 1.00 90.62 89 ARG A N 1
ATOM 702 C CA . ARG A 1 89 ? -11.959 -3.846 -1.031 1.00 90.62 89 ARG A CA 1
ATOM 703 C C . ARG A 1 89 ? -12.430 -2.846 0.018 1.00 90.62 89 ARG A C 1
ATOM 705 O O . ARG A 1 89 ? -13.627 -2.601 0.125 1.00 90.62 89 ARG A O 1
ATOM 712 N N . CYS A 1 90 ? -11.510 -2.289 0.795 1.00 91.31 90 CYS A N 1
ATOM 713 C CA . CYS A 1 90 ? -11.830 -1.308 1.813 1.00 91.31 90 CYS A CA 1
ATOM 714 C C . CYS A 1 90 ? -11.999 0.073 1.182 1.00 91.31 90 CYS A C 1
ATOM 716 O O . CYS A 1 90 ? -11.086 0.592 0.528 1.00 91.31 90 CYS A O 1
ATOM 718 N N . ASP A 1 91 ? -13.172 0.663 1.398 1.00 92.44 91 ASP A N 1
ATOM 719 C CA . ASP A 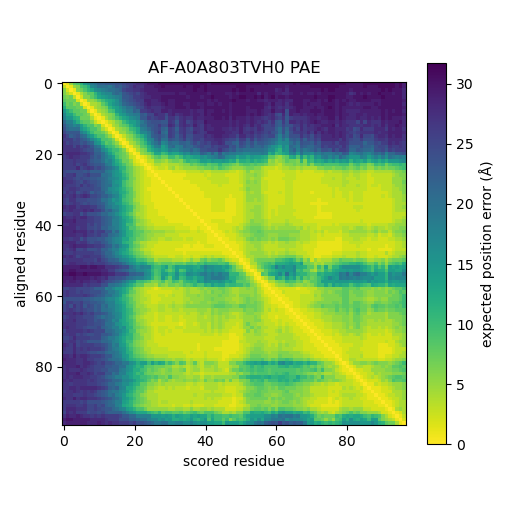1 91 ? -13.446 2.032 0.984 1.00 92.44 91 ASP A CA 1
ATOM 720 C C . ASP A 1 91 ? -12.593 3.012 1.788 1.00 92.44 91 ASP A C 1
ATOM 722 O O . ASP A 1 91 ? -12.361 2.840 2.992 1.00 92.44 91 ASP A O 1
ATOM 726 N N . PHE A 1 92 ? -12.133 4.068 1.121 1.00 92.62 92 PHE A N 1
ATOM 727 C CA . PHE A 1 92 ? -11.421 5.146 1.790 1.00 92.62 92 PHE A CA 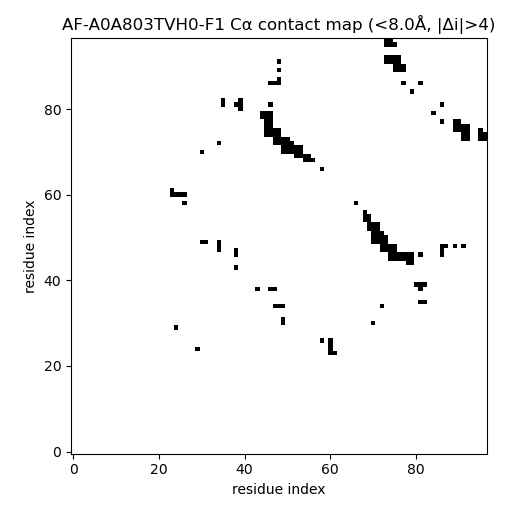1
ATOM 728 C C . PHE A 1 92 ? -12.347 5.879 2.752 1.00 92.62 92 PHE A C 1
ATOM 730 O O . PHE A 1 92 ? -13.514 6.150 2.456 1.00 92.62 92 PHE A O 1
ATOM 737 N N . LYS A 1 93 ? -11.806 6.246 3.909 1.00 90.44 93 LYS A N 1
ATOM 738 C CA . LYS A 1 93 ? -12.540 7.039 4.884 1.00 90.44 93 LYS A CA 1
ATOM 739 C C . LYS A 1 93 ? -12.622 8.491 4.391 1.00 90.44 93 LYS A C 1
ATOM 741 O O . LYS A 1 93 ? -11.601 9.068 4.003 1.00 90.44 93 LYS A O 1
ATOM 746 N N . PRO A 1 94 ? -13.807 9.125 4.400 1.00 83.69 94 PRO A N 1
ATOM 747 C CA . PRO A 1 94 ? -13.927 10.523 4.005 1.00 83.69 94 PRO A CA 1
ATOM 748 C C . PRO A 1 94 ? -13.131 11.404 4.973 1.00 83.69 94 PRO A C 1
ATOM 750 O O . PRO A 1 94 ? -13.343 11.343 6.183 1.00 83.69 94 PRO A O 1
ATOM 753 N N . LYS A 1 95 ? -12.223 12.229 4.432 1.00 77.94 95 LYS A N 1
ATOM 754 C CA . LYS A 1 95 ? -11.252 13.028 5.207 1.00 77.94 95 LYS A CA 1
ATOM 755 C C . LYS A 1 95 ? -10.338 12.185 6.115 1.00 77.94 95 LYS A C 1
ATOM 757 O O . LYS A 1 95 ? -9.907 12.680 7.153 1.00 77.94 95 LYS A O 1
ATOM 762 N N . GLY A 1 96 ? -10.083 10.926 5.747 1.00 65.19 96 GLY A N 1
ATOM 763 C CA . GLY A 1 96 ? -9.044 10.118 6.385 1.00 65.19 96 GLY A CA 1
ATOM 764 C C . GLY A 1 96 ? -7.702 10.849 6.362 1.00 65.19 96 GLY A C 1
ATOM 765 O O . GLY A 1 96 ? -7.434 11.594 5.412 1.00 65.19 96 GLY A O 1
ATOM 766 N N . VAL A 1 97 ? -6.928 10.676 7.435 1.00 58.69 97 VAL A N 1
ATOM 767 C CA . VAL A 1 97 ? -5.578 11.247 7.578 1.00 58.69 97 VAL A CA 1
ATOM 768 C C . VAL A 1 97 ? -4.614 10.560 6.616 1.00 58.69 97 VAL A C 1
ATOM 770 O O . VAL A 1 97 ? -4.742 9.325 6.434 1.00 58.69 97 VAL A O 1
#

Foldseek 3Di:
DDDDDDPPPDPPDPPPPPPPCDDQDDPVRVLQVVQLVCQQPVPDQFGKDWDD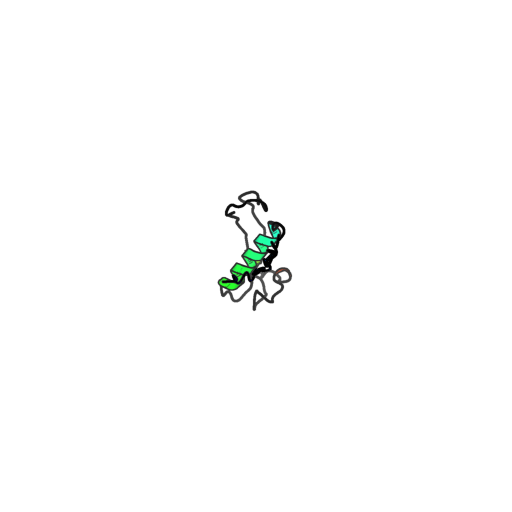FDFPDDDDSPDPDDDDGDTDIATFPDGDRSVPDPRVPTHGDVPTD

Secondary structure (DSSP, 8-state):
---------------------PPPPPHHHHHHHHHHHHHHHH--SEEEEE-----SS---TT--S-------EEEEEEES-TTTS-GGGPPBPTT--

InterPro domains:
  IPR001894 Cathelicidin-like [PTHR10206] (1-96)
  IPR046350 Cystatin superfamily [SSF54403] (28-96)

Organism: Anolis carolinensis (NCBI:txid28377)

Mean predicted aligned error: 11.93 Å